Protein AF-A0A831VMI3-F1 (afdb_monomer_lite)

Structure (mmCIF, N/CA/C/O backbone):
data_AF-A0A831VMI3-F1
#
_entry.id   AF-A0A831VMI3-F1
#
loop_
_atom_site.group_PDB
_atom_site.id
_atom_site.type_symbol
_atom_site.label_atom_id
_atom_site.label_alt_id
_atom_site.label_comp_id
_atom_site.label_asym_id
_atom_site.label_entity_id
_atom_site.label_seq_id
_atom_site.pdbx_PDB_ins_code
_atom_site.Cartn_x
_atom_site.Cartn_y
_atom_site.Cartn_z
_atom_site.occupancy
_atom_site.B_iso_or_equiv
_atom_site.auth_seq_id
_atom_site.auth_comp_id
_atom_site.auth_asym_id
_atom_site.auth_atom_id
_atom_site.pdbx_PDB_model_num
ATOM 1 N N . MET A 1 1 ? 14.960 9.776 2.648 1.00 50.41 1 MET A N 1
ATOM 2 C CA . MET A 1 1 ? 14.750 9.893 1.190 1.00 50.41 1 MET A CA 1
ATOM 3 C C . MET A 1 1 ? 13.261 9.768 0.971 1.00 50.41 1 MET A C 1
ATOM 5 O O . MET A 1 1 ? 12.698 8.834 1.520 1.00 50.41 1 MET A O 1
ATOM 9 N N . ALA A 1 2 ? 12.629 10.718 0.281 1.00 59.44 2 ALA A N 1
ATOM 10 C CA . ALA A 1 2 ? 11.241 10.537 -0.134 1.00 59.44 2 ALA A CA 1
ATOM 11 C C . ALA A 1 2 ? 11.167 9.273 -1.003 1.00 59.44 2 ALA A C 1
ATOM 13 O O . ALA A 1 2 ? 12.055 9.054 -1.832 1.00 59.44 2 ALA A O 1
A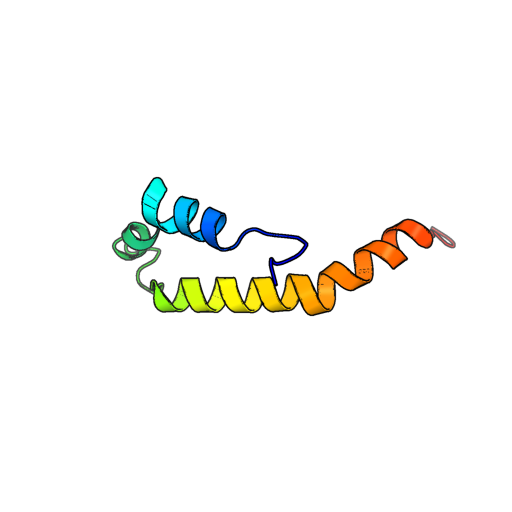TOM 14 N N . ASN A 1 3 ? 10.180 8.417 -0.755 1.00 64.69 3 ASN A N 1
ATOM 15 C CA . ASN A 1 3 ? 9.963 7.241 -1.580 1.00 64.69 3 ASN A CA 1
ATOM 16 C C . ASN A 1 3 ? 9.617 7.710 -3.009 1.00 64.69 3 ASN A C 1
ATOM 18 O O . ASN A 1 3 ? 8.846 8.650 -3.185 1.00 64.69 3 ASN A O 1
ATOM 22 N N . LEU A 1 4 ? 10.255 7.125 -4.026 1.00 73.44 4 LEU A N 1
ATOM 23 C CA . LEU A 1 4 ? 10.183 7.625 -5.407 1.00 73.44 4 LEU A CA 1
ATOM 24 C C . LEU A 1 4 ? 8.805 7.437 -6.051 1.00 73.44 4 LEU A C 1
ATOM 26 O O . LEU A 1 4 ? 8.498 8.122 -7.023 1.00 73.44 4 LEU A O 1
ATOM 30 N N . ILE A 1 5 ? 8.004 6.502 -5.536 1.00 86.69 5 ILE A N 1
ATOM 31 C CA . ILE A 1 5 ? 6.760 6.057 -6.179 1.00 86.69 5 ILE A CA 1
ATOM 32 C C . ILE A 1 5 ? 5.506 6.225 -5.324 1.00 86.69 5 ILE A C 1
ATOM 34 O O . ILE A 1 5 ? 4.408 5.989 -5.821 1.00 86.69 5 ILE A O 1
ATOM 38 N N . LEU A 1 6 ? 5.637 6.604 -4.052 1.00 86.81 6 LEU A N 1
ATOM 39 C CA . LEU A 1 6 ? 4.491 6.791 -3.162 1.00 86.81 6 LEU A CA 1
ATOM 40 C C . LEU A 1 6 ? 4.796 7.798 -2.050 1.00 86.81 6 LEU A C 1
ATOM 42 O O . LEU A 1 6 ? 5.942 7.936 -1.629 1.00 86.81 6 LEU A O 1
ATOM 46 N N . ASP A 1 7 ? 3.753 8.455 -1.548 1.00 91.94 7 ASP A N 1
ATOM 47 C CA . ASP A 1 7 ? 3.806 9.282 -0.341 1.00 91.94 7 ASP A CA 1
ATOM 48 C C . ASP A 1 7 ? 3.139 8.533 0.823 1.00 91.94 7 ASP A C 1
ATOM 50 O O . ASP A 1 7 ? 1.917 8.389 0.886 1.00 91.94 7 ASP A O 1
ATOM 54 N N . GLU A 1 8 ? 3.957 8.032 1.750 1.00 90.75 8 GLU A N 1
ATOM 55 C CA . GLU A 1 8 ? 3.489 7.275 2.916 1.00 90.75 8 GLU A CA 1
ATOM 56 C C . GLU A 1 8 ? 2.619 8.127 3.842 1.00 90.75 8 GLU A C 1
ATOM 58 O O . GLU A 1 8 ? 1.677 7.627 4.462 1.00 90.75 8 GLU A O 1
ATOM 63 N N . ARG A 1 9 ? 2.938 9.423 3.964 1.00 92.38 9 ARG A N 1
ATOM 64 C CA . ARG A 1 9 ? 2.241 10.308 4.896 1.00 92.38 9 ARG A CA 1
ATOM 65 C C . ARG A 1 9 ? 0.824 10.568 4.418 1.00 92.38 9 ARG A C 1
ATOM 67 O O . ARG A 1 9 ? -0.087 10.555 5.250 1.00 92.38 9 ARG A O 1
ATOM 74 N N . ASP A 1 10 ? 0.666 10.788 3.116 1.00 95.12 10 ASP A N 1
ATOM 75 C CA . ASP A 1 10 ? -0.635 10.996 2.482 1.00 95.12 10 ASP A CA 1
ATOM 76 C C . ASP A 1 10 ? -1.508 9.738 2.582 1.00 95.12 10 ASP A C 1
ATOM 78 O O . ASP A 1 10 ? -2.649 9.811 3.034 1.00 95.12 10 ASP A O 1
ATOM 82 N N . GLN A 1 11 ? -0.951 8.552 2.308 1.00 93.94 11 GLN A N 1
ATOM 83 C CA . GLN A 1 11 ? -1.690 7.294 2.475 1.00 93.94 11 GLN A CA 1
ATOM 84 C C . GLN A 1 11 ? -2.177 7.091 3.914 1.00 93.94 11 GLN A C 1
ATOM 86 O O . GLN A 1 11 ? -3.345 6.761 4.130 1.00 93.94 11 GLN A O 1
ATOM 91 N N . LYS A 1 12 ? -1.313 7.329 4.912 1.00 94.62 12 LYS A N 1
ATOM 92 C CA . LYS A 1 12 ? -1.713 7.236 6.324 1.00 94.62 12 LYS A CA 1
ATOM 93 C C . LYS A 1 12 ? -2.764 8.279 6.698 1.00 94.62 12 LYS A C 1
ATOM 95 O O . LYS A 1 12 ? -3.682 7.953 7.445 1.00 94.62 12 LYS A O 1
ATOM 100 N N . PHE A 1 13 ? -2.659 9.498 6.166 1.00 96.62 13 PHE A N 1
ATOM 101 C CA . PHE A 1 13 ? -3.664 10.542 6.369 1.00 96.62 13 PHE A CA 1
ATOM 102 C C . PHE A 1 13 ? -5.031 10.100 5.833 1.00 96.62 13 PHE A C 1
ATOM 104 O O . PHE A 1 13 ? -6.019 10.107 6.565 1.00 96.62 13 PHE A O 1
ATOM 111 N N . VAL A 1 14 ? -5.089 9.652 4.576 1.00 97.44 14 VAL A N 1
ATOM 112 C CA . VAL A 1 14 ? -6.342 9.214 3.952 1.00 97.44 14 VAL A CA 1
ATOM 113 C C . VAL A 1 14 ? -6.959 8.050 4.726 1.00 97.44 14 VAL A C 1
ATOM 115 O O . VAL A 1 14 ? -8.147 8.088 5.035 1.00 97.44 14 VAL A O 1
ATOM 118 N N . LEU A 1 15 ? -6.170 7.032 5.075 1.00 96.94 15 LEU A N 1
ATOM 119 C CA . LEU A 1 15 ? -6.686 5.838 5.744 1.00 96.94 15 LEU A CA 1
ATOM 120 C C . LEU A 1 15 ? -7.144 6.117 7.181 1.00 96.94 15 LEU A C 1
ATOM 122 O O . LEU A 1 15 ? -8.265 5.766 7.541 1.00 96.94 15 LEU A O 1
ATOM 126 N N . PHE A 1 16 ? -6.309 6.750 8.002 1.00 96.56 16 PHE A N 1
ATOM 127 C CA . PHE A 1 16 ? -6.549 6.810 9.447 1.00 96.56 16 PHE A CA 1
ATOM 128 C C . PHE A 1 16 ? -7.151 8.129 9.924 1.00 96.56 16 PHE A C 1
ATOM 130 O O . PHE A 1 16 ? -7.875 8.134 10.911 1.00 96.56 16 PHE A O 1
ATOM 137 N N . GLU A 1 17 ? -6.901 9.242 9.232 1.00 96.88 17 GLU A N 1
ATOM 138 C CA . GLU A 1 17 ? -7.430 10.551 9.642 1.00 96.88 17 GLU A CA 1
ATOM 139 C C . GLU A 1 17 ? -8.705 10.916 8.878 1.00 96.88 17 GLU A C 1
ATOM 141 O O . GLU A 1 17 ? -9.667 11.388 9.477 1.00 96.88 17 GLU A O 1
ATOM 146 N N . MET A 1 18 ? -8.735 10.697 7.560 1.00 97.75 18 MET A N 1
ATOM 147 C CA . MET A 1 18 ? -9.900 11.050 6.744 1.00 97.75 18 MET A CA 1
ATOM 148 C C . MET A 1 18 ? -10.989 9.975 6.788 1.00 97.75 18 MET A C 1
ATOM 150 O O . MET A 1 18 ? -12.170 10.298 6.904 1.00 97.75 18 MET A O 1
ATOM 154 N N . LEU A 1 19 ? -10.601 8.706 6.636 1.00 97.88 19 LEU A N 1
ATOM 155 C CA . LEU A 1 19 ? -11.540 7.587 6.516 1.00 97.88 19 LEU A CA 1
ATOM 156 C C . LEU A 1 19 ? -11.746 6.814 7.821 1.00 97.88 19 LEU A C 1
ATOM 158 O O . LEU A 1 19 ? -12.700 6.042 7.897 1.00 97.88 19 LEU A O 1
ATOM 162 N N . GLU A 1 20 ? -10.879 7.015 8.819 1.00 96.88 20 GLU A N 1
ATOM 163 C CA . GLU A 1 20 ? -10.941 6.353 10.131 1.00 96.88 20 GLU A CA 1
ATOM 164 C C . GLU A 1 20 ? -11.114 4.823 10.003 1.00 96.88 20 GLU A C 1
ATOM 166 O O . GLU A 1 20 ? -11.996 4.212 10.618 1.00 96.88 20 GLU A O 1
ATOM 171 N N . VAL A 1 21 ? -10.316 4.189 9.128 1.00 96.25 21 VAL A N 1
ATOM 172 C CA . VAL A 1 21 ? -10.477 2.762 8.773 1.00 96.25 21 VAL A CA 1
ATOM 173 C C . VAL A 1 21 ? -10.276 1.806 9.949 1.00 96.25 21 VAL A C 1
ATOM 175 O O . VAL A 1 21 ? -10.774 0.683 9.916 1.00 96.25 21 VAL A O 1
ATOM 178 N N . ASP A 1 22 ? -9.595 2.241 11.005 1.00 93.75 22 ASP A N 1
ATOM 179 C CA . ASP A 1 22 ? -9.433 1.512 12.262 1.00 93.75 22 ASP A CA 1
ATOM 180 C C . ASP A 1 22 ? -10.780 1.206 12.940 1.00 93.75 22 ASP A C 1
ATOM 182 O O . ASP A 1 22 ? -10.950 0.129 13.517 1.00 93.75 22 ASP A O 1
ATOM 186 N N . LYS A 1 23 ? -11.799 2.060 12.756 1.00 96.19 23 LYS A N 1
ATOM 187 C CA . LYS A 1 23 ? -13.166 1.804 13.249 1.00 96.19 23 LYS A CA 1
ATOM 188 C C . LYS A 1 23 ? -13.822 0.585 12.605 1.00 96.19 23 LYS A C 1
ATOM 190 O O . LYS A 1 23 ? -14.787 0.038 13.143 1.00 96.19 23 LYS A O 1
ATOM 195 N N . LEU A 1 24 ? -13.334 0.128 11.448 1.00 96.12 24 LEU A N 1
ATOM 196 C CA . LEU A 1 24 ? -13.850 -1.091 10.822 1.00 96.12 24 LEU A CA 1
ATOM 197 C C . LEU A 1 24 ? -13.598 -2.317 11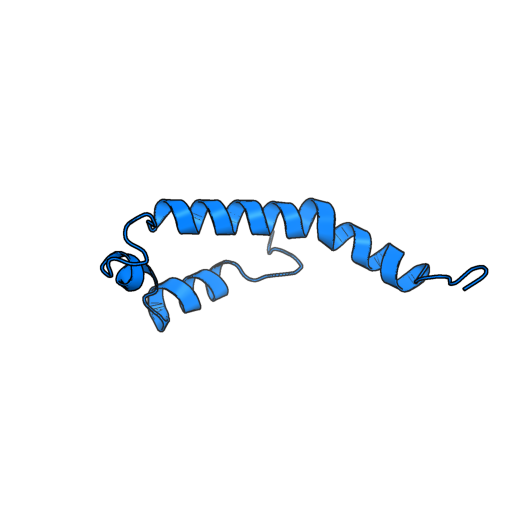.700 1.00 96.12 24 LEU A C 1
ATOM 199 O O . LEU A 1 24 ? -14.446 -3.211 11.711 1.00 96.12 24 LEU A O 1
ATOM 203 N N . CYS A 1 25 ? -12.511 -2.329 12.478 1.00 96.19 25 CYS A N 1
ATOM 204 C CA . CYS A 1 25 ? -12.154 -3.432 13.369 1.00 96.19 25 CYS A CA 1
ATOM 205 C C . CYS A 1 25 ? -13.186 -3.657 14.489 1.00 96.19 25 CYS A C 1
ATOM 207 O O . CYS A 1 25 ? -13.282 -4.752 15.038 1.00 96.19 25 CYS A O 1
ATOM 209 N N . GLU A 1 26 ? -14.040 -2.671 14.785 1.00 95.94 26 GLU A N 1
ATOM 210 C CA . GLU A 1 26 ? -15.163 -2.833 15.718 1.00 95.94 26 GLU A CA 1
ATOM 211 C C . GLU A 1 26 ? -16.261 -3.763 15.166 1.00 95.94 26 GLU A C 1
ATOM 213 O O . GLU A 1 26 ? -17.066 -4.324 15.918 1.00 95.94 26 GLU A O 1
ATOM 218 N N . LYS A 1 27 ? -16.338 -3.933 13.838 1.00 97.31 27 LYS A N 1
ATOM 219 C CA . LYS A 1 27 ? -17.357 -4.769 13.192 1.00 97.31 27 LYS A CA 1
ATOM 220 C C . LYS A 1 27 ? -16.940 -6.240 13.230 1.00 97.31 27 LYS A C 1
ATOM 222 O O . LYS A 1 27 ? -15.809 -6.535 12.857 1.00 97.31 27 LYS A O 1
ATOM 227 N N . PRO A 1 28 ? -17.863 -7.186 13.509 1.00 97.25 28 PRO A N 1
ATOM 228 C CA . PRO A 1 28 ? -17.555 -8.620 13.585 1.00 97.25 28 PRO A CA 1
ATOM 229 C C . PRO A 1 28 ? -16.756 -9.182 12.404 1.00 97.25 28 PRO A C 1
ATOM 231 O O . PRO A 1 28 ? -15.929 -10.064 12.580 1.00 97.25 28 PRO A O 1
ATOM 234 N N . ARG A 1 29 ? -16.969 -8.644 11.197 1.00 97.38 29 ARG A N 1
ATOM 235 C CA . ARG A 1 29 ? -16.262 -9.064 9.981 1.00 97.38 29 ARG A CA 1
ATOM 236 C C . ARG A 1 29 ? -14.759 -8.755 9.990 1.00 97.38 29 ARG A C 1
ATOM 238 O O . ARG A 1 29 ? -14.022 -9.415 9.267 1.00 97.38 29 ARG A O 1
ATOM 245 N N . TYR A 1 30 ? -14.323 -7.752 10.746 1.00 97.00 30 TYR A N 1
ATOM 246 C CA . TYR A 1 30 ? -12.952 -7.243 10.718 1.00 97.00 30 TYR A CA 1
ATOM 247 C C . TYR A 1 30 ? -12.284 -7.255 12.100 1.00 97.00 30 TYR A C 1
ATOM 249 O O . TYR A 1 30 ? -11.234 -6.649 12.268 1.00 97.00 30 TYR A O 1
ATOM 257 N N . GLN A 1 31 ? -12.860 -7.959 13.080 1.00 96.25 31 GLN A N 1
ATOM 258 C CA . GLN A 1 31 ? -12.343 -8.014 14.456 1.00 96.25 31 GLN A CA 1
ATOM 259 C C . GLN A 1 31 ? -10.941 -8.623 14.580 1.00 96.25 31 GLN A C 1
ATOM 261 O O . GLN A 1 31 ? -10.275 -8.416 15.587 1.00 96.25 31 GLN A O 1
ATOM 266 N N . GLU A 1 32 ? -10.492 -9.370 13.573 1.00 96.56 32 GLU A N 1
ATOM 267 C CA . GLU A 1 32 ? -9.144 -9.945 13.530 1.00 96.56 32 GLU A CA 1
ATOM 268 C C . GLU A 1 32 ? -8.069 -8.929 13.110 1.00 96.56 32 GLU A C 1
ATOM 270 O O . GLU A 1 32 ? -6.878 -9.210 13.236 1.00 96.56 32 GLU A O 1
ATOM 275 N N . PHE A 1 33 ? -8.466 -7.755 12.609 1.00 96.62 33 PHE A N 1
ATOM 276 C CA . PHE A 1 33 ? -7.539 -6.715 12.180 1.00 96.62 33 PHE A CA 1
ATOM 277 C C . PHE A 1 33 ? -7.267 -5.701 13.294 1.00 96.62 33 PHE A C 1
ATOM 279 O O . PHE A 1 33 ? -8.111 -5.433 14.148 1.00 96.62 33 PHE A O 1
ATOM 286 N N . SER A 1 34 ? -6.083 -5.094 13.258 1.00 95.81 34 SER A N 1
ATOM 287 C CA . SER A 1 34 ? -5.672 -4.037 14.184 1.00 95.81 34 SER A CA 1
ATOM 288 C C . SER A 1 34 ? -4.861 -2.964 13.461 1.00 95.81 34 SER A C 1
ATOM 290 O O . SER A 1 34 ? -4.391 -3.178 12.339 1.00 95.81 34 SER A O 1
ATOM 292 N N . LEU A 1 35 ? -4.672 -1.817 14.117 1.00 93.25 35 LEU A N 1
ATOM 293 C CA . LEU A 1 35 ? 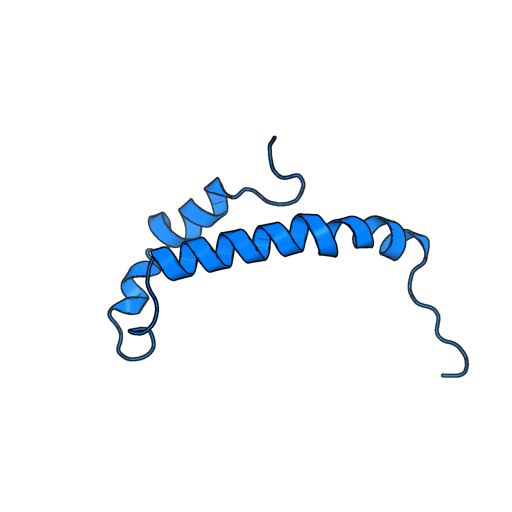-3.845 -0.734 13.587 1.00 93.25 35 LEU A CA 1
ATOM 294 C C . LEU A 1 35 ? -2.403 -1.203 13.342 1.00 93.25 35 LEU A C 1
ATOM 296 O O . LEU A 1 35 ? -1.831 -0.916 12.295 1.00 93.25 35 LEU A O 1
ATOM 300 N N . GLU A 1 36 ? -1.848 -1.998 14.260 1.00 95.31 36 GLU A N 1
ATOM 301 C CA . GLU A 1 36 ? -0.507 -2.570 14.126 1.00 95.31 36 GLU A CA 1
ATOM 302 C C . GLU A 1 36 ? -0.410 -3.515 12.923 1.00 95.31 36 GLU A C 1
ATOM 304 O O . GLU A 1 36 ? 0.600 -3.520 12.217 1.00 95.31 36 GLU A O 1
ATOM 309 N N . LEU A 1 37 ? -1.463 -4.302 12.664 1.00 96.62 37 LEU A N 1
ATOM 310 C CA . LEU A 1 37 ? -1.509 -5.179 11.497 1.00 96.62 37 LEU A CA 1
ATOM 311 C C . LEU A 1 37 ? -1.572 -4.368 10.197 1.00 96.62 37 LEU A C 1
ATOM 313 O O . LEU A 1 37 ? -0.883 -4.710 9.237 1.00 96.62 37 LEU A O 1
ATOM 317 N N . PHE A 1 38 ? -2.349 -3.284 10.161 1.00 95.94 38 PHE A N 1
ATOM 318 C CA . PHE A 1 38 ? -2.388 -2.394 9.000 1.00 95.94 38 PHE A CA 1
ATOM 319 C C . PHE A 1 38 ? -1.033 -1.737 8.739 1.00 95.94 38 PHE A C 1
ATOM 321 O O 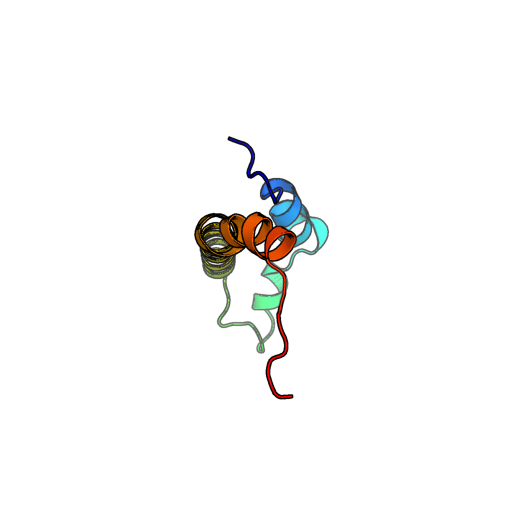. PHE A 1 38 ? -0.560 -1.767 7.604 1.00 95.94 38 PHE A O 1
ATOM 328 N N . ASP A 1 39 ? -0.381 -1.206 9.774 1.00 94.56 39 ASP A N 1
ATOM 329 C CA . ASP A 1 39 ? 0.950 -0.609 9.651 1.00 94.56 39 ASP A CA 1
ATOM 330 C C . ASP A 1 39 ? 1.987 -1.621 9.139 1.00 94.56 39 ASP A C 1
ATOM 332 O O . ASP A 1 39 ? 2.781 -1.294 8.255 1.00 94.56 39 ASP A O 1
ATOM 336 N N . 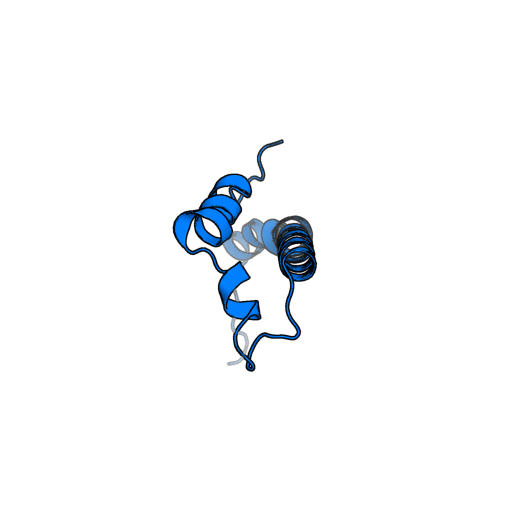MET A 1 40 ? 1.953 -2.863 9.638 1.00 96.81 40 MET A N 1
ATOM 337 C CA . MET A 1 40 ? 2.836 -3.936 9.172 1.00 96.81 40 MET A CA 1
ATOM 338 C C . MET A 1 40 ? 2.601 -4.271 7.693 1.00 96.81 40 MET A C 1
ATOM 340 O O . MET A 1 40 ? 3.558 -4.357 6.923 1.00 96.81 40 MET A O 1
ATOM 344 N N . ILE A 1 41 ? 1.339 -4.419 7.278 1.00 96.19 41 ILE A N 1
ATOM 345 C CA . ILE A 1 41 ? 0.988 -4.720 5.883 1.00 96.19 41 ILE A CA 1
ATOM 346 C C . ILE A 1 41 ? 1.429 -3.585 4.957 1.00 96.19 41 ILE A C 1
ATOM 348 O O . ILE A 1 41 ? 2.025 -3.852 3.914 1.00 96.19 41 ILE A O 1
ATOM 352 N N . LEU A 1 42 ? 1.166 -2.328 5.327 1.00 94.81 42 LEU A N 1
ATOM 353 C CA . LEU A 1 42 ? 1.562 -1.165 4.530 1.00 94.81 42 LEU A CA 1
ATOM 354 C C . LEU A 1 42 ? 3.087 -1.088 4.372 1.00 94.81 42 LEU A C 1
ATOM 356 O O . LEU A 1 42 ? 3.573 -0.850 3.266 1.00 94.81 42 LEU A O 1
ATOM 360 N N . ALA A 1 43 ? 3.842 -1.358 5.441 1.00 93.75 43 ALA A N 1
ATOM 361 C CA . ALA A 1 43 ? 5.303 -1.364 5.402 1.00 93.75 43 ALA A CA 1
ATOM 362 C C . ALA A 1 43 ? 5.869 -2.467 4.488 1.00 93.75 43 ALA A C 1
ATOM 364 O O . ALA A 1 43 ? 6.755 -2.204 3.671 1.00 93.75 43 ALA A O 1
ATOM 365 N N . GLU A 1 44 ? 5.351 -3.696 4.577 1.00 96.25 44 GLU A N 1
ATOM 366 C CA . GLU A 1 44 ? 5.806 -4.792 3.710 1.00 96.25 44 GLU A CA 1
ATOM 367 C C . GLU A 1 44 ? 5.379 -4.588 2.250 1.00 96.25 44 GLU A C 1
ATOM 369 O O . GLU A 1 44 ? 6.172 -4.825 1.337 1.00 96.25 44 GLU A O 1
ATOM 374 N N . ALA A 1 45 ? 4.169 -4.072 2.007 1.00 95.12 45 ALA A N 1
ATOM 375 C CA . ALA A 1 45 ? 3.711 -3.722 0.663 1.00 95.12 45 ALA A CA 1
ATOM 376 C C . ALA A 1 45 ? 4.605 -2.650 0.026 1.00 95.12 45 ALA A C 1
ATOM 378 O O . ALA A 1 45 ? 4.996 -2.775 -1.135 1.00 95.12 45 ALA A O 1
ATOM 379 N N . GLN A 1 46 ? 4.991 -1.631 0.795 1.00 93.12 46 GLN A N 1
ATOM 380 C CA . GLN A 1 46 ? 5.945 -0.626 0.346 1.00 93.12 46 GLN A CA 1
ATOM 381 C C . GLN A 1 46 ? 7.301 -1.247 0.003 1.00 93.12 46 GLN A C 1
ATOM 383 O O . GLN A 1 46 ? 7.874 -0.943 -1.044 1.00 93.12 46 GLN A O 1
ATOM 388 N N . LYS A 1 47 ? 7.833 -2.100 0.881 1.00 93.25 47 LYS A N 1
ATOM 389 C CA . LYS A 1 47 ? 9.126 -2.751 0.664 1.00 93.25 47 LYS A CA 1
ATOM 390 C C . LYS A 1 47 ? 9.116 -3.587 -0.615 1.00 93.25 47 LYS A C 1
ATOM 392 O O . LYS A 1 47 ? 10.051 -3.485 -1.404 1.00 93.25 47 LYS A O 1
ATOM 397 N N . LEU A 1 48 ? 8.049 -4.352 -0.846 1.00 95.06 48 LEU A N 1
ATOM 398 C CA . LEU A 1 48 ? 7.840 -5.104 -2.084 1.00 95.06 48 LEU A CA 1
ATOM 399 C C . LEU A 1 48 ? 7.775 -4.174 -3.305 1.00 95.06 48 LEU A C 1
ATOM 401 O O . LEU A 1 48 ? 8.443 -4.420 -4.309 1.00 95.06 48 LEU A O 1
ATOM 405 N N . ALA A 1 49 ? 7.003 -3.089 -3.213 1.00 94.06 49 ALA A N 1
ATOM 406 C CA . ALA A 1 49 ? 6.841 -2.137 -4.306 1.00 94.06 49 ALA A CA 1
ATOM 407 C C . ALA A 1 49 ? 8.172 -1.481 -4.706 1.00 94.06 49 ALA A C 1
ATOM 409 O O . ALA A 1 49 ? 8.454 -1.341 -5.892 1.00 94.06 49 ALA A O 1
ATOM 410 N N . VAL A 1 50 ? 9.007 -1.109 -3.733 1.00 92.12 50 VAL A N 1
ATOM 411 C CA . VAL A 1 50 ? 10.290 -0.435 -3.984 1.00 92.12 50 VAL A CA 1
ATOM 412 C C . VAL A 1 50 ? 11.378 -1.410 -4.431 1.00 92.12 50 VAL A C 1
ATOM 414 O O . VAL A 1 50 ? 12.148 -1.080 -5.329 1.00 92.12 50 VAL A O 1
ATOM 417 N N . ASN A 1 51 ? 11.461 -2.588 -3.812 1.00 93.75 51 ASN A N 1
ATOM 418 C CA . ASN A 1 51 ? 12.589 -3.493 -4.036 1.00 93.75 51 ASN A CA 1
ATOM 419 C C . ASN A 1 51 ? 12.376 -4.449 -5.205 1.00 93.75 51 ASN A C 1
ATOM 421 O O . ASN A 1 51 ? 13.349 -4.799 -5.860 1.00 93.75 51 ASN A O 1
ATOM 425 N N . GLU A 1 52 ? 11.135 -4.863 -5.463 1.00 95.25 52 GLU A N 1
ATOM 426 C CA . GLU A 1 52 ? 10.843 -5.896 -6.462 1.00 95.25 52 GLU A CA 1
ATOM 427 C C . GLU A 1 52 ? 10.058 -5.330 -7.645 1.00 95.25 52 GLU A C 1
ATOM 429 O O . GLU A 1 52 ? 10.403 -5.592 -8.791 1.00 95.25 52 GLU A O 1
ATOM 434 N N . VAL A 1 53 ? 9.025 -4.513 -7.403 1.00 94.75 53 VAL A N 1
ATOM 435 C CA . VAL A 1 53 ? 8.166 -4.007 -8.491 1.00 94.75 53 VAL A CA 1
ATOM 436 C C . VAL A 1 53 ? 8.835 -2.861 -9.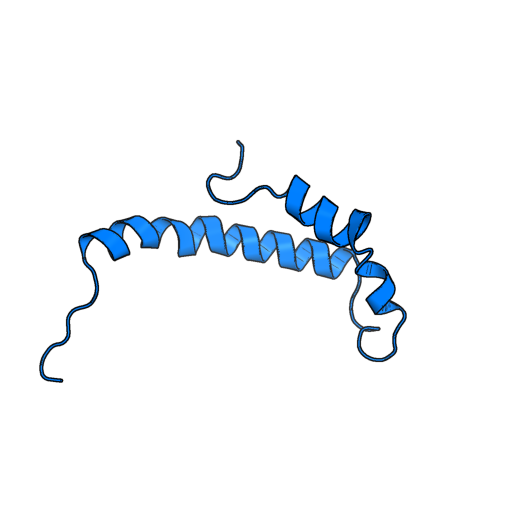246 1.00 94.75 53 VAL A C 1
ATOM 438 O O . VAL A 1 53 ? 8.933 -2.903 -10.470 1.00 94.75 53 VAL A O 1
ATOM 441 N N . PHE A 1 54 ? 9.318 -1.839 -8.540 1.00 94.19 54 PHE A N 1
ATOM 442 C CA . PHE A 1 54 ? 9.890 -0.641 -9.156 1.00 94.19 54 PHE A CA 1
ATOM 443 C C . PHE A 1 54 ? 11.050 -0.925 -10.126 1.00 94.19 54 PHE A C 1
ATOM 445 O O . PHE A 1 54 ? 11.038 -0.345 -11.215 1.00 94.19 54 PHE A O 1
ATOM 452 N N . PRO A 1 55 ? 12.005 -1.832 -9.823 1.00 93.88 55 PRO A N 1
ATOM 453 C CA . PRO A 1 55 ? 13.077 -2.157 -10.763 1.00 93.88 55 PRO A CA 1
ATOM 454 C C . PRO A 1 55 ? 12.572 -2.709 -12.100 1.00 93.88 55 PRO A C 1
ATOM 456 O O . PRO A 1 55 ? 13.172 -2.429 -13.133 1.00 93.88 55 PRO A O 1
ATOM 459 N N . THR A 1 56 ? 11.440 -3.422 -12.105 1.00 95.38 56 THR A N 1
ATOM 460 C CA . THR A 1 56 ? 10.880 -4.014 -13.332 1.00 95.38 56 THR A CA 1
ATOM 461 C C . THR A 1 56 ? 10.268 -2.987 -14.281 1.00 95.38 56 THR A C 1
ATOM 463 O O . THR A 1 56 ? 10.055 -3.304 -15.447 1.00 95.38 56 THR A O 1
ATOM 466 N N . LEU A 1 57 ? 9.996 -1.755 -13.831 1.00 94.12 57 LEU A N 1
ATOM 467 C CA . LEU A 1 57 ? 9.321 -0.754 -14.663 1.00 94.12 57 LEU A CA 1
ATOM 468 C C . LEU A 1 57 ? 10.163 -0.332 -15.872 1.00 94.12 57 LEU A C 1
ATOM 470 O O . LEU A 1 57 ? 9.621 -0.156 -16.959 1.00 94.12 57 LEU A O 1
ATOM 474 N N . VAL A 1 58 ? 11.478 -0.173 -15.692 1.00 94.56 58 VAL A N 1
ATOM 475 C CA . VAL A 1 58 ? 12.376 0.248 -16.781 1.00 94.56 58 VAL A CA 1
ATOM 476 C C . VAL A 1 58 ? 12.530 -0.861 -17.814 1.00 94.56 58 VAL A C 1
ATOM 478 O O . VAL A 1 58 ? 12.443 -0.596 -19.012 1.00 94.56 58 VAL A O 1
ATOM 481 N N . ASP A 1 59 ? 12.749 -2.091 -17.357 1.00 95.81 59 ASP A N 1
ATOM 482 C CA . ASP A 1 59 ? 12.926 -3.235 -18.249 1.00 95.81 59 ASP A CA 1
ATOM 483 C C . ASP A 1 59 ? 11.609 -3.566 -18.958 1.00 95.81 59 ASP A C 1
ATOM 485 O O . ASP A 1 59 ? 11.592 -3.753 -20.170 1.00 95.81 59 ASP A O 1
ATOM 489 N N . GLY A 1 60 ? 10.482 -3.510 -18.242 1.00 96.25 60 GLY A N 1
ATOM 490 C CA . GLY A 1 60 ? 9.150 -3.698 -18.813 1.00 96.25 60 GLY A CA 1
ATOM 491 C C . GLY A 1 60 ? 8.807 -2.689 -19.915 1.00 96.25 60 GLY A C 1
ATOM 492 O O . GLY A 1 60 ? 8.240 -3.083 -20.931 1.00 96.25 60 GLY A O 1
ATOM 493 N N . ASP A 1 61 ? 9.181 -1.415 -19.755 1.00 96.69 61 ASP A N 1
ATOM 494 C CA . ASP A 1 61 ? 8.991 -0.378 -20.782 1.00 96.69 61 ASP A CA 1
ATOM 495 C C . ASP A 1 61 ? 9.896 -0.591 -22.009 1.00 96.69 61 ASP A C 1
ATOM 497 O O . ASP A 1 61 ? 9.461 -0.437 -23.150 1.00 96.69 61 ASP A O 1
ATOM 501 N N . ARG A 1 62 ? 11.157 -0.984 -21.788 1.00 97.25 62 ARG A N 1
ATOM 502 C CA . ARG A 1 62 ? 12.152 -1.150 -22.861 1.00 97.25 62 ARG A CA 1
ATOM 503 C C . ARG A 1 62 ? 11.989 -2.440 -23.653 1.00 97.25 62 ARG A C 1
ATOM 505 O O . ARG A 1 62 ? 12.213 -2.441 -24.864 1.00 97.25 62 ARG A O 1
ATOM 512 N N . GLU A 1 63 ? 11.690 -3.538 -22.972 1.00 96.44 63 GLU A N 1
ATOM 513 C CA . GLU A 1 63 ? 11.637 -4.875 -23.566 1.00 96.44 63 GLU A CA 1
ATOM 514 C C . GLU A 1 63 ? 10.226 -5.228 -24.040 1.00 96.44 63 GLU A C 1
ATOM 516 O O . GLU A 1 63 ? 10.070 -5.829 -25.109 1.00 96.44 63 GLU A O 1
ATOM 521 N N . GLY A 1 64 ? 9.206 -4.820 -23.276 1.00 93.56 64 GLY A N 1
ATOM 522 C CA . GLY A 1 64 ? 7.810 -5.165 -23.521 1.00 93.56 64 GLY A CA 1
ATOM 523 C C . GLY A 1 64 ? 7.545 -6.674 -23.475 1.00 93.56 64 GLY A C 1
ATOM 524 O O . GLY A 1 64 ? 8.366 -7.478 -23.035 1.00 93.56 64 GLY A O 1
ATOM 525 N N . CYS A 1 65 ? 6.370 -7.083 -23.947 1.00 94.62 65 CYS A N 1
ATOM 526 C CA . CYS A 1 65 ? 6.047 -8.497 -24.131 1.00 94.62 65 CYS A CA 1
ATOM 527 C C . CYS A 1 65 ? 6.239 -8.903 -25.594 1.00 94.62 65 CYS A C 1
ATOM 529 O O . CYS A 1 65 ? 5.948 -8.131 -26.510 1.00 94.62 65 CYS A O 1
ATOM 531 N N . ARG A 1 66 ? 6.665 -10.148 -25.817 1.00 93.69 66 ARG A N 1
ATOM 532 C CA . ARG A 1 66 ? 6.703 -10.774 -27.143 1.00 93.69 66 ARG A CA 1
ATOM 533 C C . ARG A 1 66 ? 5.748 -11.955 -27.161 1.00 93.69 66 ARG A C 1
ATOM 535 O O . ARG A 1 66 ? 5.701 -12.721 -26.204 1.00 93.69 66 ARG A O 1
ATOM 542 N N . LEU A 1 67 ? 4.993 -12.076 -28.245 1.00 95.62 67 LEU A N 1
ATOM 543 C CA . LEU A 1 67 ? 4.176 -13.247 -28.530 1.00 95.62 67 LEU A CA 1
ATOM 544 C C . LEU A 1 67 ? 4.904 -14.064 -29.596 1.00 95.62 67 LEU A C 1
ATOM 546 O O . LEU A 1 67 ? 5.087 -13.583 -30.714 1.00 95.62 67 LEU A O 1
ATOM 550 N N . GLU A 1 68 ? 5.326 -15.270 -29.239 1.00 95.25 68 GLU A N 1
ATOM 551 C CA . GLU A 1 68 ? 6.005 -16.204 -30.136 1.00 95.25 68 GLU A CA 1
ATOM 552 C C . GLU A 1 68 ? 5.123 -17.451 -30.266 1.00 95.25 68 GLU A C 1
ATOM 554 O O . GLU A 1 68 ? 4.761 -18.054 -29.264 1.00 95.25 68 GLU A O 1
ATOM 559 N N . ASP A 1 69 ? 4.729 -17.786 -31.498 1.00 93.62 69 ASP A N 1
ATOM 560 C CA . ASP A 1 69 ? 3.867 -18.928 -31.856 1.00 93.62 69 ASP A CA 1
ATOM 561 C C . ASP A 1 69 ? 2.429 -18.956 -31.287 1.00 93.62 69 ASP A C 1
ATOM 563 O O . ASP A 1 69 ? 1.732 -19.961 -31.440 1.00 93.62 69 ASP A O 1
ATOM 567 N N . GLY A 1 70 ? 1.935 -17.831 -30.759 1.00 78.38 70 GLY A N 1
ATOM 568 C CA . GLY A 1 70 ? 0.534 -17.657 -30.337 1.00 78.38 70 GLY A CA 1
ATOM 569 C C . GLY A 1 70 ? 0.246 -18.207 -28.950 1.00 78.38 70 GLY A C 1
ATOM 570 O O . GLY A 1 70 ? -0.859 -18.771 -28.780 1.00 78.38 70 GLY A O 1
#

Radius of gyration: 17.61 Å; chains: 1; bounding box: 32×30×48 Å

Sequence (70 aa):
MANLILDERDQKFVLFEMLEVDKLCEKPRYQEFSLELFDMILAEAQKLAVNEVFPTLVDGDREGCRLEDG

Foldseek 3Di:
DQQPPDHPVVVCCVCCVVVVVQVVCVDPVNVVDHPVNVVVVVVVVSVCCRPPVVVVPVVCVVVPDDDDPD

Secondary structure (DSSP, 8-state):
---SS--HHHHHIIIIIIS-GGGGGGSGGGTT--HHHHHHHHHHHHHHIIIIIHHHHHHHHHH-------

pLDDT: mean 92.93, std 8.38, range [50.41, 97.88]